Protein AF-A0A434BLG7-F1 (afdb_monomer_lite)

Foldseek 3Di:
DCVPPVDDPVVVVVVVVVVVVVVLQCCQQPDQPDPPPVPDSHGDDDDPVLAFDAPDPPPDPHGCLVVVVVVLVVVVVCCLPPNPLNVLCVQCVVPVVRSVVVVRDPVVNVVVVVVSVVVVVVSNVSNND

pLDDT: mean 80.0, std 9.89, range [55.19, 94.31]

Secondary structure (DSSP, 8-state):
-HHHH---HHHHHHHHHHHHHHHHHHHHHTTTB-TTSTT-S-BPPPPGGGSPPBS-TTT-S-BTHHHHHHHHHHHHHHHHHHSHHHHHHHHHHH-HHHHHHTT--HHHHHHHHHHHHHHHHHHHHHHT-

Structure (mmCIF, N/CA/C/O backbone):
data_AF-A0A434BLG7-F1
#
_entry.id   AF-A0A434BLG7-F1
#
loop_
_atom_site.group_PDB
_atom_site.id
_atom_site.type_symbol
_atom_site.label_atom_id
_atom_site.label_alt_id
_atom_site.label_comp_id
_atom_site.label_asym_id
_atom_site.label_entity_id
_atom_site.label_seq_id
_atom_site.pdbx_PDB_ins_code
_atom_site.Cartn_x
_atom_site.Cartn_y
_atom_site.Cartn_z
_atom_site.occupancy
_atom_site.B_iso_or_equiv
_atom_site.auth_seq_id
_atom_site.auth_comp_id
_atom_site.auth_asym_id
_atom_site.auth_atom_id
_atom_site.pdbx_PDB_model_num
ATOM 1 N N . LEU A 1 1 ? -0.021 5.384 13.743 1.00 60.94 1 LEU A N 1
ATOM 2 C CA . LEU A 1 1 ? 0.732 6.419 14.496 1.00 60.94 1 LEU A CA 1
ATOM 3 C C . LEU A 1 1 ? -0.144 7.196 15.480 1.00 60.94 1 LEU A C 1
ATOM 5 O O . LEU A 1 1 ? 0.274 7.359 16.615 1.00 60.94 1 LEU A O 1
ATOM 9 N N . LYS A 1 2 ? -1.371 7.583 15.134 1.00 56.09 2 LYS A N 1
ATOM 10 C CA . LYS A 1 2 ? -2.311 8.301 16.008 1.00 56.09 2 LYS A CA 1
ATOM 11 C C . LYS A 1 2 ? -2.743 7.469 17.216 1.00 56.09 2 LYS A C 1
ATOM 13 O O . LYS A 1 2 ? -2.896 7.985 18.314 1.00 56.09 2 LYS A O 1
ATOM 18 N N . THR A 1 3 ? -2.877 6.163 17.025 1.00 55.19 3 THR A N 1
ATOM 19 C CA . THR A 1 3 ? -3.290 5.189 18.047 1.00 55.19 3 THR A CA 1
ATOM 20 C C . THR A 1 3 ? -2.201 4.759 19.025 1.00 55.19 3 THR A C 1
ATOM 22 O O . THR A 1 3 ? -2.538 4.268 20.097 1.00 55.19 3 THR A O 1
ATOM 25 N N . ARG A 1 4 ? -0.916 4.893 18.664 1.00 60.22 4 ARG A N 1
ATOM 26 C CA . ARG A 1 4 ? 0.217 4.471 19.512 1.00 60.22 4 ARG A CA 1
ATOM 27 C C . ARG A 1 4 ? 1.138 5.623 19.938 1.00 60.22 4 ARG A C 1
ATOM 29 O O . ARG A 1 4 ? 1.737 5.536 20.996 1.00 60.22 4 ARG A O 1
ATOM 36 N N . PHE A 1 5 ? 1.230 6.683 19.135 1.00 70.06 5 PHE A N 1
ATOM 37 C CA . PHE A 1 5 ? 2.139 7.823 19.325 1.00 70.06 5 PHE A CA 1
ATOM 38 C C . PHE A 1 5 ? 1.414 9.181 19.382 1.00 70.06 5 PHE A C 1
ATOM 40 O O . PHE A 1 5 ? 2.062 10.216 19.471 1.00 70.06 5 PHE A O 1
ATOM 47 N N . GLY A 1 6 ? 0.076 9.212 19.294 1.00 68.50 6 GLY A N 1
ATOM 48 C CA . GLY A 1 6 ? -0.711 10.454 19.374 1.00 68.50 6 GLY A CA 1
ATOM 49 C C . GLY A 1 6 ? -0.512 11.433 18.208 1.00 68.50 6 GLY A C 1
ATOM 50 O O . GLY A 1 6 ? -1.062 12.529 18.223 1.00 68.50 6 GLY A O 1
ATOM 51 N N . THR A 1 7 ? 0.254 11.058 17.184 1.00 74.44 7 THR A N 1
ATOM 52 C CA . THR A 1 7 ? 0.631 11.943 16.075 1.00 74.44 7 THR A CA 1
ATOM 53 C C . THR A 1 7 ? -0.415 11.949 14.962 1.00 74.44 7 THR A C 1
ATOM 55 O O . THR A 1 7 ? -1.088 10.945 14.715 1.00 74.44 7 THR A O 1
ATOM 58 N N . ASN A 1 8 ? -0.526 13.067 14.239 1.00 78.19 8 ASN A N 1
ATOM 59 C CA . ASN A 1 8 ? -1.364 13.147 13.047 1.00 78.19 8 ASN A CA 1
ATOM 60 C C . ASN A 1 8 ? -0.813 12.234 11.936 1.00 78.19 8 ASN A C 1
ATOM 62 O O . ASN A 1 8 ? 0.182 12.554 11.289 1.00 78.19 8 ASN A O 1
ATOM 66 N N . GLU A 1 9 ? -1.488 11.103 11.718 1.00 74.50 9 GLU A N 1
ATOM 67 C CA . GLU A 1 9 ? -1.128 10.095 10.714 1.00 74.50 9 GLU A CA 1
ATOM 68 C C . GLU A 1 9 ? -1.020 10.665 9.303 1.00 74.50 9 GLU A C 1
ATOM 70 O O . GLU A 1 9 ? -0.122 10.264 8.563 1.00 74.50 9 GLU A O 1
ATOM 75 N N . ILE A 1 10 ? -1.872 11.636 8.961 1.00 79.31 10 ILE A N 1
ATOM 76 C CA . ILE A 1 10 ? -1.862 12.276 7.645 1.00 79.31 10 ILE A CA 1
ATOM 77 C C . ILE A 1 10 ? -0.527 12.991 7.444 1.00 79.31 10 ILE A C 1
ATOM 79 O O . ILE A 1 10 ? 0.182 12.703 6.481 1.00 79.31 10 ILE A O 1
ATOM 83 N N . LEU A 1 11 ? -0.134 13.837 8.402 1.00 84.19 11 LEU A N 1
ATOM 84 C CA . LEU A 1 11 ? 1.129 14.571 8.345 1.00 84.19 11 LEU A CA 1
ATOM 85 C C . LEU A 1 11 ? 2.321 13.609 8.290 1.00 84.19 11 LEU A C 1
ATOM 87 O O . LEU A 1 11 ? 3.192 13.762 7.442 1.00 84.19 11 LEU A O 1
ATOM 91 N N . THR A 1 12 ? 2.341 12.583 9.146 1.00 84.19 12 THR A N 1
ATOM 92 C CA . THR A 1 12 ? 3.450 11.618 9.161 1.00 84.19 12 THR A CA 1
ATOM 93 C C . THR A 1 12 ? 3.552 10.827 7.863 1.00 84.19 12 THR A C 1
ATOM 95 O O . THR A 1 12 ? 4.658 10.593 7.391 1.00 84.19 12 THR A O 1
ATOM 98 N N . SER A 1 13 ? 2.420 10.447 7.259 1.00 83.06 13 SER A N 1
ATOM 99 C CA . SER A 1 13 ? 2.418 9.730 5.981 1.00 83.06 13 SER A CA 1
ATOM 100 C C . SER A 1 13 ? 2.944 10.611 4.850 1.00 83.06 13 SER A C 1
ATOM 102 O O . SER A 1 13 ? 3.768 10.161 4.062 1.00 83.06 13 SER A O 1
ATOM 104 N N . LEU A 1 14 ? 2.555 11.890 4.831 1.00 87.62 14 LEU A N 1
ATOM 105 C CA . LEU A 1 14 ? 3.008 12.862 3.842 1.00 87.62 14 LEU A CA 1
ATOM 106 C C . LEU A 1 14 ? 4.511 13.130 3.991 1.00 87.62 14 LEU A C 1
ATOM 108 O O . LEU A 1 14 ? 5.239 13.125 3.003 1.00 87.62 14 LEU A O 1
ATOM 112 N N . MET A 1 15 ? 5.000 13.273 5.226 1.00 90.25 15 MET A N 1
ATOM 113 C CA . MET A 1 15 ? 6.435 13.405 5.494 1.00 90.25 15 MET A CA 1
ATOM 114 C C . MET A 1 15 ? 7.222 12.165 5.050 1.00 90.25 15 MET A C 1
ATOM 116 O O . MET A 1 15 ? 8.297 12.291 4.462 1.00 90.25 15 MET A O 1
ATOM 120 N N . LEU A 1 16 ? 6.672 10.966 5.263 1.00 88.81 16 LEU A N 1
ATOM 121 C CA . LEU A 1 16 ? 7.315 9.713 4.872 1.00 88.81 16 LEU A CA 1
ATOM 122 C C . LEU A 1 16 ? 7.449 9.568 3.349 1.00 88.81 16 LEU A C 1
ATOM 124 O O . LEU A 1 16 ? 8.411 8.961 2.887 1.00 88.81 16 LEU A O 1
ATOM 128 N N . VAL A 1 17 ? 6.551 10.172 2.561 1.00 90.06 17 VAL A N 1
ATOM 129 C CA . VAL A 1 17 ? 6.692 10.221 1.095 1.00 90.06 17 VAL A CA 1
ATOM 130 C C . VAL A 1 17 ? 7.979 10.943 0.689 1.00 90.06 17 VAL A C 1
ATOM 132 O O . VAL A 1 17 ? 8.670 10.477 -0.215 1.00 90.06 17 VAL A O 1
ATOM 135 N N . TYR A 1 18 ? 8.347 12.044 1.352 1.00 92.31 18 TYR A N 1
ATOM 136 C CA . TYR A 1 18 ? 9.606 12.738 1.052 1.00 92.31 18 TYR A CA 1
ATOM 137 C C . TYR A 1 18 ? 10.824 11.880 1.389 1.00 92.31 18 TYR A C 1
ATOM 139 O O . TYR A 1 18 ? 11.754 11.798 0.589 1.00 92.31 18 TYR A O 1
ATOM 147 N N . VAL A 1 19 ? 10.792 11.191 2.533 1.00 92.12 19 VAL A N 1
ATOM 148 C CA . VAL A 1 19 ? 11.852 10.249 2.920 1.00 92.12 19 VAL A CA 1
ATOM 149 C C . VAL A 1 19 ? 11.977 9.128 1.888 1.00 92.12 19 VAL A C 1
ATOM 151 O O . VAL A 1 19 ? 13.082 8.835 1.447 1.00 92.12 19 VAL A O 1
ATOM 154 N N . ALA A 1 20 ? 10.858 8.550 1.442 1.00 89.44 20 ALA A N 1
ATOM 155 C CA . ALA A 1 20 ? 10.849 7.508 0.418 1.00 89.44 20 ALA A CA 1
ATOM 156 C C . ALA A 1 20 ? 11.434 7.997 -0.917 1.00 89.44 20 ALA A C 1
ATOM 158 O O . ALA A 1 20 ? 12.188 7.265 -1.551 1.00 89.44 20 ALA A O 1
ATOM 159 N N . LYS A 1 21 ? 11.147 9.242 -1.325 1.00 88.50 21 LYS A N 1
ATOM 160 C CA . LYS A 1 21 ? 11.736 9.843 -2.535 1.00 88.50 21 LYS A CA 1
ATOM 161 C C . LYS A 1 21 ? 13.246 10.027 -2.419 1.00 88.50 21 LYS A C 1
ATOM 163 O O . LYS A 1 21 ? 13.963 9.663 -3.342 1.00 88.50 21 LYS A O 1
ATOM 168 N N . LEU A 1 22 ? 13.725 10.568 -1.299 1.00 90.88 22 LEU A N 1
ATOM 169 C CA . LEU A 1 22 ? 15.162 10.735 -1.053 1.00 90.8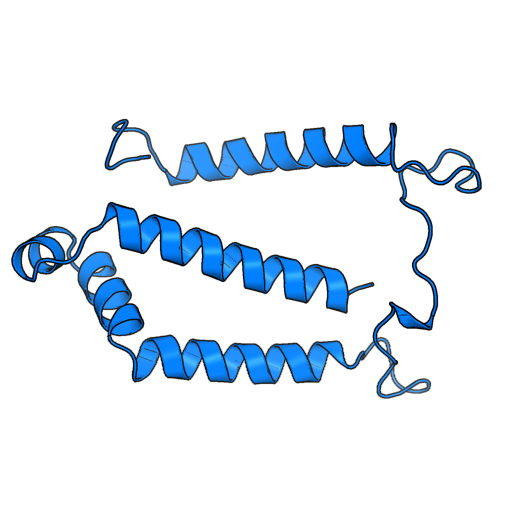8 22 LEU A CA 1
ATOM 170 C C . LEU A 1 22 ? 15.880 9.384 -0.999 1.00 90.88 22 LEU A C 1
ATOM 172 O O . LEU A 1 22 ? 16.970 9.235 -1.541 1.00 90.88 22 LEU A O 1
ATOM 176 N N . PHE A 1 23 ? 15.245 8.389 -0.382 1.00 89.75 23 PHE A N 1
ATOM 177 C CA . PHE A 1 23 ? 15.760 7.028 -0.340 1.00 89.75 23 PHE A CA 1
ATOM 178 C C . PHE A 1 23 ? 15.851 6.411 -1.740 1.00 89.75 23 PHE A C 1
ATOM 180 O O . PHE A 1 23 ? 16.882 5.838 -2.081 1.00 89.75 23 PHE A O 1
ATOM 187 N N . LEU A 1 24 ? 14.812 6.573 -2.567 1.00 87.19 24 LEU A N 1
ATOM 188 C CA . LEU A 1 24 ? 14.812 6.122 -3.959 1.00 87.19 24 LEU A CA 1
ATOM 189 C C . LEU A 1 24 ? 15.925 6.805 -4.770 1.00 87.19 24 LEU A C 1
ATOM 191 O O . LEU A 1 24 ? 16.657 6.129 -5.485 1.00 87.19 24 LEU A O 1
ATOM 195 N N . ASP A 1 25 ? 16.089 8.122 -4.626 1.00 87.06 25 ASP A N 1
ATOM 196 C CA . ASP A 1 25 ? 17.132 8.887 -5.322 1.00 87.06 25 ASP A CA 1
ATOM 197 C C . ASP A 1 25 ? 18.542 8.416 -4.926 1.00 87.06 25 ASP A C 1
ATOM 199 O O . ASP A 1 25 ? 19.394 8.203 -5.790 1.00 87.06 25 ASP A O 1
ATOM 203 N N . TRP A 1 26 ? 18.773 8.150 -3.635 1.00 88.00 26 TRP A N 1
ATOM 204 C CA . TRP A 1 26 ? 20.022 7.551 -3.161 1.00 88.00 26 TRP A CA 1
ATOM 205 C C . TRP A 1 26 ? 20.266 6.160 -3.765 1.00 88.00 26 TRP A C 1
ATOM 207 O O . TRP A 1 26 ? 21.381 5.854 -4.187 1.00 88.00 26 TRP A O 1
ATOM 217 N N . LEU A 1 27 ? 19.225 5.331 -3.854 1.00 85.88 27 LEU A N 1
ATOM 218 C CA . LEU A 1 27 ? 19.311 3.969 -4.381 1.00 85.88 27 LEU A CA 1
ATOM 219 C C . LEU A 1 27 ? 19.703 3.953 -5.865 1.00 85.88 27 LEU A C 1
ATOM 221 O O . LEU A 1 27 ? 20.599 3.216 -6.277 1.00 85.88 27 LEU A O 1
ATOM 225 N N . VAL A 1 28 ? 19.048 4.810 -6.648 1.00 83.88 28 VAL A N 1
ATOM 226 C CA . VAL A 1 28 ? 19.212 4.911 -8.101 1.00 83.88 28 VAL A CA 1
ATOM 227 C C . VAL A 1 28 ? 20.533 5.587 -8.484 1.00 83.88 28 VAL A C 1
ATOM 229 O O . VAL A 1 28 ? 21.112 5.276 -9.520 1.00 83.88 28 VAL A O 1
ATOM 232 N N . ARG A 1 29 ? 21.057 6.492 -7.649 1.00 80.88 29 ARG A N 1
ATOM 233 C CA . ARG A 1 29 ? 22.378 7.112 -7.861 1.00 80.88 29 ARG A CA 1
ATOM 234 C C . ARG A 1 29 ? 23.536 6.295 -7.291 1.00 80.88 29 ARG A C 1
ATOM 236 O O . ARG A 1 29 ? 24.676 6.514 -7.699 1.00 80.88 29 ARG A O 1
ATOM 243 N N . GLY A 1 30 ? 23.257 5.407 -6.342 1.00 81.69 30 GLY A N 1
ATOM 244 C CA . GLY A 1 30 ? 24.235 4.558 -5.675 1.00 81.69 30 GLY A CA 1
ATOM 245 C C . GLY A 1 30 ? 24.234 3.129 -6.230 1.00 81.69 30 GLY A C 1
ATOM 246 O O . GLY A 1 30 ? 24.673 2.921 -7.361 1.00 81.69 30 GLY A O 1
ATOM 247 N N . PRO A 1 31 ? 23.787 2.130 -5.446 1.00 80.69 31 PRO A N 1
ATOM 248 C CA . PRO A 1 31 ? 23.983 0.711 -5.749 1.00 80.69 31 PRO A CA 1
ATOM 249 C C . PRO A 1 31 ? 23.233 0.210 -6.987 1.00 80.69 31 PRO A C 1
ATOM 251 O O . PRO A 1 31 ? 23.671 -0.764 -7.590 1.00 80.69 31 PRO A O 1
ATOM 254 N N . TRP A 1 32 ? 22.105 0.824 -7.358 1.00 80.00 32 TRP A N 1
ATOM 255 C CA . TRP A 1 32 ? 21.279 0.376 -8.490 1.00 80.00 32 TRP A CA 1
ATOM 256 C C . TRP A 1 32 ? 21.486 1.207 -9.755 1.00 80.00 32 TRP A C 1
ATOM 258 O O . TRP A 1 32 ? 20.734 1.055 -10.716 1.00 80.00 32 TRP A O 1
ATOM 268 N N . ARG A 1 33 ? 22.492 2.084 -9.758 1.00 77.00 33 ARG A N 1
ATOM 269 C CA . ARG A 1 33 ? 22.796 2.942 -10.898 1.00 77.00 33 ARG A CA 1
ATOM 270 C C . ARG A 1 33 ? 23.170 2.105 -12.116 1.00 77.00 33 ARG A C 1
ATOM 272 O O . ARG A 1 33 ? 24.092 1.296 -12.037 1.00 77.00 33 ARG A O 1
ATOM 279 N N . ASP A 1 34 ? 22.517 2.364 -13.246 1.00 76.81 34 ASP A N 1
ATOM 280 C CA . ASP A 1 34 ? 22.897 1.762 -14.522 1.00 76.81 34 ASP A CA 1
ATOM 281 C C . ASP A 1 34 ? 24.322 2.206 -14.931 1.00 76.81 34 ASP A C 1
ATOM 283 O O . ASP A 1 34 ? 24.556 3.409 -15.120 1.00 76.81 34 ASP A O 1
ATOM 287 N N . PRO A 1 35 ? 25.287 1.276 -15.093 1.00 69.25 35 PRO A N 1
ATOM 288 C CA . PRO A 1 35 ? 26.627 1.590 -15.590 1.00 69.25 35 PRO A CA 1
ATOM 289 C C . PRO A 1 35 ? 26.627 2.236 -16.984 1.00 69.25 35 PRO A C 1
ATOM 291 O O . PRO A 1 35 ? 27.560 2.966 -17.312 1.00 69.25 35 PRO A O 1
ATOM 294 N N . GLN A 1 36 ? 25.587 1.990 -17.785 1.00 73.25 36 GLN A N 1
ATOM 295 C CA . GLN A 1 36 ? 25.418 2.498 -19.148 1.00 73.25 36 GLN A CA 1
ATOM 296 C C . GLN A 1 36 ? 24.453 3.695 -19.227 1.00 73.25 36 GLN A C 1
ATOM 298 O O . GLN A 1 36 ? 24.222 4.238 -20.301 1.00 73.25 36 GLN A O 1
ATOM 303 N N . GLY A 1 37 ? 23.930 4.176 -18.094 1.00 65.44 37 GLY A N 1
ATOM 304 C CA . GLY A 1 37 ? 22.907 5.227 -18.042 1.00 65.44 37 GLY A CA 1
ATOM 305 C C . GLY A 1 37 ? 23.386 6.655 -18.349 1.00 65.44 37 GLY A C 1
ATOM 306 O O . GLY A 1 37 ? 22.620 7.590 -18.133 1.00 65.44 37 GLY A O 1
ATOM 307 N N . HIS A 1 38 ? 24.635 6.858 -18.793 1.00 68.69 38 HIS A N 1
ATOM 308 C CA . HIS A 1 38 ? 25.224 8.159 -19.173 1.00 68.69 38 HIS A CA 1
ATOM 309 C C . HIS A 1 38 ? 24.953 9.328 -18.192 1.00 68.69 38 HIS A C 1
ATOM 311 O O . HIS A 1 38 ? 24.789 10.474 -18.601 1.00 68.69 38 HIS A O 1
ATOM 317 N N . GLY A 1 39 ? 24.916 9.058 -16.882 1.00 67.62 39 GLY A N 1
ATOM 318 C CA . GLY A 1 39 ? 24.706 10.078 -15.844 1.00 67.62 39 GLY A CA 1
ATOM 319 C C . GLY A 1 39 ? 23.244 10.353 -15.474 1.00 67.62 39 GLY A C 1
ATOM 320 O O . GLY A 1 39 ? 22.996 11.150 -14.568 1.00 67.62 39 GLY A O 1
ATOM 321 N N . PHE A 1 40 ? 22.280 9.673 -16.101 1.00 71.62 40 PHE A N 1
ATOM 322 C CA . PHE A 1 40 ? 20.882 9.722 -15.681 1.00 71.62 40 PHE A CA 1
ATOM 323 C C . PHE A 1 40 ? 20.642 8.852 -14.436 1.00 71.62 40 PHE A C 1
ATOM 325 O O . PHE A 1 40 ? 21.150 7.730 -14.364 1.00 71.62 40 PHE A O 1
ATOM 332 N N . PRO A 1 41 ? 19.859 9.336 -13.453 1.00 70.50 41 PRO A N 1
ATOM 333 C CA . PRO A 1 41 ? 19.453 8.538 -12.307 1.00 70.50 41 PRO A CA 1
ATOM 334 C C . PRO A 1 41 ? 18.360 7.554 -12.745 1.00 70.50 41 PRO A C 1
ATOM 336 O O . PRO A 1 41 ? 17.170 7.824 -12.602 1.00 70.50 41 PRO A O 1
ATOM 339 N N . GLN A 1 42 ? 18.782 6.406 -13.272 1.00 73.75 42 GLN A N 1
ATOM 340 C CA . GLN A 1 42 ? 17.915 5.280 -13.617 1.00 73.75 42 GLN A CA 1
ATOM 341 C C . GLN A 1 42 ? 18.571 3.942 -13.264 1.00 73.75 42 GLN A C 1
ATOM 343 O O . GLN A 1 42 ? 19.799 3.832 -13.185 1.00 73.75 42 GLN A O 1
ATOM 348 N N . THR A 1 43 ? 17.730 2.937 -13.023 1.00 71.69 43 THR A N 1
ATOM 349 C CA . THR A 1 43 ? 18.169 1.550 -12.866 1.00 71.69 43 THR A CA 1
ATOM 350 C C . THR A 1 43 ? 18.370 0.896 -14.224 1.00 71.69 43 THR A C 1
ATOM 352 O O . THR A 1 43 ? 17.848 1.378 -15.228 1.00 71.69 43 THR A O 1
ATOM 355 N N . ILE A 1 44 ? 19.101 -0.220 -14.240 1.00 76.44 44 ILE A N 1
ATOM 356 C CA . ILE A 1 44 ? 19.272 -1.054 -15.436 1.00 76.44 44 ILE A CA 1
ATOM 357 C C . ILE A 1 44 ? 17.886 -1.392 -16.000 1.00 76.44 44 ILE A C 1
ATOM 359 O O . ILE A 1 44 ? 16.975 -1.722 -15.232 1.00 76.44 44 ILE A O 1
ATOM 363 N N . GLN A 1 45 ? 17.722 -1.298 -17.321 1.00 72.38 45 GLN A N 1
ATOM 364 C CA . GLN A 1 45 ? 16.474 -1.705 -17.958 1.00 72.38 45 GLN A CA 1
ATOM 365 C C . GLN A 1 45 ? 16.209 -3.191 -17.716 1.00 72.38 45 GLN A C 1
ATOM 367 O O . GLN A 1 45 ? 17.116 -4.028 -17.757 1.00 72.38 45 GLN A O 1
ATOM 372 N N . PHE A 1 46 ? 14.950 -3.508 -17.429 1.00 71.19 46 PHE A N 1
ATOM 373 C CA . PHE A 1 46 ? 14.518 -4.883 -17.252 1.00 71.19 46 PHE A CA 1
ATOM 374 C C . PHE A 1 46 ? 14.593 -5.623 -18.591 1.00 71.19 46 PHE A C 1
ATOM 376 O O . PHE A 1 46 ? 14.324 -5.054 -19.643 1.00 71.19 46 PHE A O 1
ATOM 383 N N . ASN A 1 47 ? 14.988 -6.896 -18.545 1.00 73.62 47 ASN A N 1
ATOM 384 C CA . ASN A 1 47 ? 14.963 -7.777 -19.713 1.00 73.62 47 ASN A CA 1
ATOM 385 C C . ASN A 1 47 ? 13.515 -7.907 -20.228 1.00 73.62 47 ASN A C 1
ATOM 387 O O . ASN A 1 47 ? 12.599 -7.923 -19.410 1.00 73.62 47 ASN A O 1
ATOM 391 N N . ASP A 1 48 ? 13.310 -8.074 -21.536 1.00 68.06 48 ASP A N 1
ATOM 392 C CA . ASP A 1 48 ? 11.983 -8.212 -22.167 1.00 68.06 48 ASP A CA 1
ATOM 393 C C . ASP A 1 48 ? 11.095 -9.294 -21.520 1.00 68.06 48 ASP A C 1
ATOM 395 O O . ASP A 1 48 ? 9.875 -9.185 -21.507 1.00 68.06 48 ASP A O 1
ATOM 399 N N . SER A 1 49 ? 11.697 -10.326 -20.919 1.00 70.06 49 SER A N 1
ATOM 400 C CA . SER A 1 49 ? 10.987 -11.363 -20.146 1.00 70.06 49 SER A CA 1
ATOM 401 C C . SER A 1 49 ? 10.392 -10.887 -18.810 1.00 70.06 49 SER A C 1
ATOM 403 O O . SER A 1 49 ? 9.510 -11.546 -18.258 1.00 70.06 49 SER A O 1
ATOM 405 N N . ALA A 1 50 ? 10.880 -9.770 -18.275 1.00 64.88 50 ALA A N 1
ATOM 406 C CA . ALA A 1 50 ? 10.431 -9.140 -17.035 1.00 64.88 50 ALA A CA 1
ATOM 407 C C . ALA A 1 50 ? 9.532 -7.913 -17.279 1.00 64.88 50 ALA A C 1
ATOM 409 O O . ALA A 1 50 ? 9.028 -7.334 -16.315 1.00 64.88 50 ALA A O 1
ATOM 410 N N . VAL A 1 51 ? 9.313 -7.538 -18.543 1.00 71.31 51 VAL A N 1
ATOM 411 C CA . VAL A 1 51 ? 8.400 -6.467 -18.957 1.00 71.31 51 VAL A CA 1
ATOM 412 C C . VAL A 1 51 ? 7.061 -7.082 -19.362 1.00 71.31 51 VAL A C 1
ATOM 414 O O . VAL A 1 51 ? 6.998 -8.154 -19.965 1.00 71.31 51 VAL A O 1
ATOM 417 N N . LEU A 1 52 ? 5.958 -6.432 -18.987 1.00 67.44 52 LEU A N 1
ATOM 418 C CA . LEU A 1 52 ? 4.627 -6.906 -19.356 1.00 67.44 52 LEU A CA 1
ATOM 419 C C . LEU A 1 52 ? 4.411 -6.700 -20.860 1.00 67.44 52 LEU A C 1
ATOM 421 O O . LEU A 1 52 ? 4.553 -5.570 -21.323 1.00 67.44 52 LEU A O 1
ATOM 425 N N . PRO A 1 53 ? 4.019 -7.744 -21.615 1.00 68.94 53 PRO A N 1
ATOM 426 C CA . PRO A 1 53 ? 3.817 -7.604 -23.047 1.00 68.94 53 PRO A CA 1
ATOM 427 C C . PRO A 1 53 ? 2.749 -6.546 -23.351 1.00 68.94 53 PRO A C 1
ATOM 429 O O . PRO A 1 53 ? 1.795 -6.340 -22.588 1.00 68.94 53 PRO A O 1
ATOM 432 N N . GLU A 1 54 ? 2.913 -5.863 -24.475 1.00 70.38 54 GLU A N 1
ATOM 433 C CA . GLU A 1 54 ? 1.934 -4.899 -24.966 1.00 70.38 54 GLU A CA 1
ATOM 434 C C . GLU A 1 54 ? 0.709 -5.639 -25.524 1.00 70.38 54 GLU A C 1
ATOM 436 O O . GLU A 1 54 ? 0.828 -6.676 -26.179 1.00 70.38 54 GLU A O 1
ATOM 441 N N . LEU A 1 55 ? -0.494 -5.137 -25.233 1.00 64.31 55 LEU A N 1
ATOM 442 C CA . LEU A 1 55 ? -1.750 -5.718 -25.722 1.00 64.31 55 LEU A CA 1
ATOM 443 C C . LEU A 1 55 ? -2.041 -5.308 -27.172 1.00 64.31 55 LEU A C 1
ATOM 445 O O . LEU A 1 55 ? -2.676 -6.070 -27.898 1.00 64.31 55 LEU A O 1
ATOM 449 N N . MET A 1 56 ? -1.606 -4.114 -27.591 1.00 62.16 56 MET A N 1
ATOM 450 C CA . MET A 1 56 ? -1.779 -3.600 -28.956 1.00 62.16 56 MET A CA 1
ATOM 451 C C . MET A 1 56 ? -0.559 -2.767 -29.386 1.00 62.16 56 MET A C 1
ATOM 453 O O . MET A 1 56 ? -0.529 -1.571 -29.096 1.00 62.16 56 MET A O 1
ATOM 457 N N . PRO A 1 57 ? 0.392 -3.357 -30.134 1.00 60.88 57 PRO A N 1
ATOM 458 C CA . PRO A 1 57 ? 1.585 -2.658 -30.628 1.00 60.88 57 PRO A CA 1
ATOM 459 C C . PRO A 1 57 ? 1.270 -1.426 -31.499 1.00 60.88 57 PRO A C 1
ATOM 461 O O . PRO A 1 57 ? 2.019 -0.455 -31.500 1.00 60.88 57 PRO A O 1
ATOM 464 N N . ASP A 1 58 ? 0.131 -1.435 -32.204 1.00 59.25 58 ASP A N 1
ATOM 465 C CA . ASP A 1 58 ? -0.237 -0.392 -33.177 1.00 59.25 58 ASP A CA 1
ATOM 466 C C . ASP A 1 58 ? -1.183 0.698 -32.630 1.00 59.25 58 ASP A C 1
ATOM 468 O O . ASP A 1 58 ? -1.418 1.699 -33.305 1.00 59.25 58 ASP A O 1
ATOM 472 N N . ALA A 1 59 ? -1.757 0.530 -31.428 1.00 57.53 59 ALA A N 1
ATOM 473 C CA . ALA A 1 59 ? -2.833 1.405 -30.927 1.00 57.53 59 ALA A CA 1
ATOM 474 C C . ALA A 1 59 ? -2.534 2.125 -29.597 1.00 57.53 59 ALA A C 1
ATOM 476 O O . ALA A 1 59 ? -3.321 2.982 -29.188 1.00 57.53 59 ALA A O 1
ATOM 477 N N . GLY A 1 60 ? -1.408 1.840 -28.930 1.00 58.53 60 GLY A N 1
ATOM 478 C CA . GLY A 1 60 ? -0.930 2.643 -27.798 1.00 58.53 60 GLY A CA 1
ATOM 479 C C . GLY A 1 60 ? -0.178 1.863 -26.718 1.00 58.53 60 GLY A C 1
ATOM 480 O O . GLY A 1 60 ? 0.027 0.664 -26.816 1.00 58.53 60 GLY A O 1
ATOM 481 N N . ARG A 1 61 ? 0.182 2.563 -25.632 1.00 63.25 61 ARG A N 1
ATOM 482 C CA . ARG A 1 61 ? 0.946 2.055 -24.468 1.00 63.25 61 ARG A CA 1
ATOM 483 C C . ARG A 1 61 ? 0.125 1.144 -23.533 1.00 63.25 61 ARG A C 1
ATOM 485 O O . ARG A 1 61 ? 0.240 1.233 -22.312 1.00 63.25 61 ARG A O 1
ATOM 492 N N . ALA A 1 62 ? -0.828 0.393 -24.080 1.00 62.53 62 ALA A N 1
ATOM 493 C CA . ALA A 1 62 ? -1.714 -0.457 -23.297 1.00 62.53 62 ALA A CA 1
ATOM 494 C C . ALA A 1 62 ? -1.045 -1.818 -23.081 1.00 62.53 62 ALA A C 1
ATOM 496 O O . ALA A 1 62 ? -0.993 -2.649 -23.983 1.00 62.53 62 ALA A O 1
ATOM 497 N N . ASN A 1 63 ? -0.556 -2.043 -21.866 1.00 73.19 63 ASN A N 1
ATOM 498 C CA . ASN A 1 63 ? 0.160 -3.260 -21.489 1.00 73.19 63 ASN A CA 1
ATOM 499 C C . ASN A 1 63 ? -0.815 -4.242 -20.822 1.00 73.19 63 ASN A C 1
ATOM 501 O O . ASN A 1 63 ? -1.874 -3.837 -20.325 1.00 73.19 63 ASN A O 1
ATOM 505 N N . TRP A 1 64 ? -0.432 -5.516 -20.680 1.00 76.44 64 TRP A N 1
ATOM 506 C CA . TRP A 1 64 ? -1.182 -6.501 -19.871 1.00 76.44 64 TRP A CA 1
ATOM 507 C C . TRP A 1 64 ? -1.473 -6.033 -18.428 1.00 76.44 64 TRP A C 1
ATOM 509 O O . TRP A 1 64 ? -2.387 -6.539 -17.772 1.00 76.44 64 TRP A O 1
ATOM 519 N N . GLY A 1 65 ? -0.773 -4.993 -17.964 1.00 79.88 65 GLY A N 1
ATOM 520 C CA . GLY A 1 65 ? -1.104 -4.201 -16.783 1.00 79.88 65 GLY A CA 1
ATOM 521 C C . GLY A 1 65 ? -2.572 -3.783 -16.649 1.00 79.88 65 GLY A C 1
ATOM 522 O O . GLY A 1 65 ? -3.092 -3.761 -15.534 1.00 79.88 65 GLY A O 1
ATOM 523 N N . PHE A 1 66 ? -3.271 -3.506 -17.754 1.00 81.75 66 PHE A N 1
ATOM 524 C CA . PHE A 1 66 ? -4.694 -3.150 -17.718 1.00 81.75 66 PHE A CA 1
ATOM 525 C C . PHE A 1 66 ? -5.569 -4.304 -17.207 1.00 81.75 66 PHE A C 1
ATOM 527 O O . PHE A 1 66 ? -6.463 -4.101 -16.384 1.00 81.75 66 PHE A O 1
ATOM 534 N N . VAL A 1 67 ? -5.271 -5.533 -17.637 1.00 83.50 67 VAL A N 1
ATOM 535 C CA . VAL A 1 67 ? -5.976 -6.737 -17.177 1.00 83.50 67 VAL A CA 1
ATOM 536 C C . VAL A 1 67 ? -5.726 -6.949 -15.685 1.00 83.50 67 VAL A C 1
ATOM 538 O O . VAL A 1 67 ? -6.669 -7.186 -14.929 1.00 83.50 67 VAL A O 1
ATOM 541 N N . PHE A 1 68 ? -4.478 -6.780 -15.236 1.00 84.75 68 PHE A N 1
ATOM 542 C CA . PHE A 1 68 ? -4.138 -6.839 -13.812 1.00 84.75 68 PHE A CA 1
ATOM 543 C C . PHE A 1 68 ? -4.875 -5.781 -12.990 1.00 84.75 68 PHE A C 1
ATOM 545 O O . PHE A 1 68 ? -5.373 -6.098 -11.910 1.00 84.75 68 PHE A O 1
ATOM 552 N N . ALA A 1 69 ? -5.002 -4.553 -13.497 1.00 86.12 69 ALA A N 1
ATOM 553 C CA . ALA A 1 69 ? -5.753 -3.496 -12.826 1.00 86.12 69 ALA A CA 1
ATOM 554 C C . ALA A 1 69 ? -7.237 -3.865 -12.668 1.00 86.12 69 ALA A C 1
ATOM 556 O O . ALA A 1 69 ? -7.817 -3.664 -11.600 1.00 86.12 69 ALA A O 1
ATOM 557 N N . LEU A 1 70 ? -7.839 -4.461 -13.700 1.00 89.19 70 LEU A N 1
ATOM 558 C CA . LEU A 1 70 ? -9.241 -4.877 -13.685 1.00 89.19 70 LEU A CA 1
ATOM 559 C C . LEU A 1 70 ? -9.477 -6.031 -12.700 1.00 89.19 70 LEU A C 1
ATOM 561 O O . LEU A 1 70 ? -10.403 -5.979 -11.889 1.00 89.19 70 LEU A O 1
ATOM 565 N N . VAL A 1 71 ? -8.589 -7.028 -12.692 1.00 91.50 71 VAL A N 1
ATOM 566 C CA . VAL A 1 71 ? -8.610 -8.123 -11.710 1.00 91.50 71 VAL A CA 1
ATOM 567 C C . VAL A 1 71 ? -8.433 -7.582 -10.290 1.00 91.50 71 VAL A C 1
ATOM 569 O O . VAL A 1 71 ? -9.206 -7.932 -9.398 1.00 91.50 71 VAL A O 1
ATOM 572 N N . ALA A 1 72 ? -7.471 -6.683 -10.069 1.00 91.56 72 ALA A N 1
ATOM 573 C CA . ALA A 1 72 ? -7.240 -6.067 -8.766 1.00 91.56 72 ALA A CA 1
ATOM 574 C C . ALA A 1 72 ? -8.461 -5.266 -8.286 1.00 91.56 72 ALA A C 1
ATOM 576 O O . ALA A 1 72 ? -8.840 -5.375 -7.120 1.00 91.56 72 ALA A O 1
ATOM 577 N N . ALA A 1 73 ? -9.127 -4.525 -9.175 1.00 92.12 73 ALA A N 1
ATOM 578 C CA . ALA A 1 73 ? -10.352 -3.798 -8.855 1.00 92.12 73 ALA A CA 1
ATOM 579 C C . ALA A 1 73 ? -11.480 -4.741 -8.403 1.00 92.12 73 ALA A C 1
ATOM 581 O O . ALA A 1 73 ? -12.119 -4.488 -7.379 1.00 92.12 73 ALA A O 1
ATOM 582 N N . VAL A 1 74 ? -11.684 -5.861 -9.107 1.00 94.31 74 VAL A N 1
ATOM 583 C CA . VAL A 1 74 ? -12.673 -6.884 -8.724 1.00 94.31 74 VAL A CA 1
ATOM 584 C C . VAL A 1 74 ? -12.317 -7.517 -7.377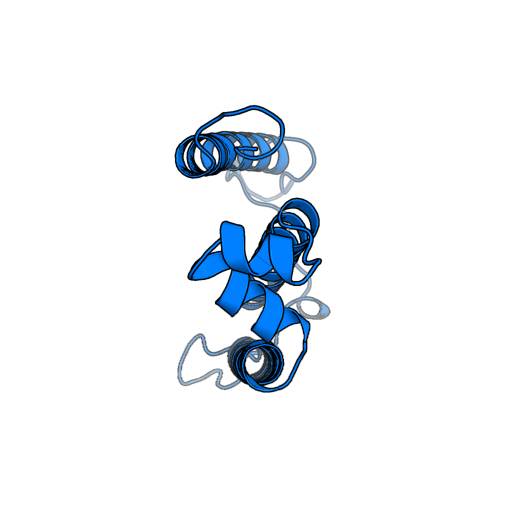 1.00 94.31 74 VAL A C 1
ATOM 586 O O . VAL A 1 74 ? -13.188 -7.652 -6.516 1.00 94.31 74 VAL A O 1
ATOM 589 N N . LEU A 1 75 ? -11.045 -7.854 -7.147 1.00 93.00 75 LEU A N 1
ATOM 590 C CA . LEU A 1 75 ? -10.584 -8.421 -5.876 1.00 93.00 75 LEU A CA 1
ATOM 591 C C . LEU A 1 75 ? -10.808 -7.458 -4.705 1.00 93.00 75 LEU A C 1
ATOM 593 O O . LEU A 1 75 ? -11.332 -7.864 -3.667 1.00 93.00 75 LEU A O 1
ATOM 597 N N . VAL A 1 76 ? -10.470 -6.177 -4.872 1.00 92.38 76 VAL A N 1
ATOM 598 C CA . VAL A 1 76 ? -10.705 -5.141 -3.855 1.00 92.38 76 VAL A CA 1
ATOM 599 C C . VAL A 1 76 ? -12.200 -4.952 -3.613 1.00 92.38 76 VAL A C 1
ATOM 601 O O . VAL A 1 76 ? -12.624 -4.836 -2.462 1.00 92.38 76 VAL A O 1
ATOM 604 N N . TRP A 1 77 ? -13.019 -4.974 -4.665 1.00 92.81 77 TRP A N 1
ATOM 605 C CA . TRP A 1 77 ? -14.470 -4.883 -4.534 1.00 92.81 77 TRP A CA 1
ATOM 606 C C . TRP A 1 77 ? -15.052 -6.059 -3.744 1.00 92.81 77 TRP A C 1
ATOM 608 O O . TRP A 1 77 ? -15.836 -5.840 -2.817 1.00 92.81 77 TRP A O 1
ATOM 618 N N . ILE A 1 78 ? -14.644 -7.297 -4.037 1.00 93.62 78 ILE A N 1
ATOM 619 C CA . ILE A 1 78 ? -15.059 -8.489 -3.279 1.00 93.62 78 ILE A CA 1
ATOM 620 C C . ILE A 1 78 ? -14.593 -8.377 -1.826 1.00 93.62 78 ILE A C 1
ATOM 622 O O . ILE A 1 78 ? -15.370 -8.615 -0.899 1.00 93.62 78 ILE A O 1
ATOM 626 N N . LEU A 1 79 ? -13.349 -7.952 -1.609 1.00 92.94 79 LEU A N 1
ATOM 627 C CA . LEU A 1 79 ? -12.781 -7.787 -0.278 1.00 92.94 79 LEU A CA 1
ATOM 628 C C . LEU A 1 79 ? -13.536 -6.738 0.551 1.00 92.94 79 LEU A C 1
ATOM 630 O O . LEU A 1 79 ? -13.792 -6.952 1.736 1.00 92.94 79 LEU A O 1
ATOM 634 N N . MET A 1 80 ? -13.954 -5.635 -0.066 1.00 90.62 80 MET A N 1
ATOM 635 C CA . MET A 1 80 ? -14.737 -4.591 0.595 1.00 90.62 80 MET A CA 1
ATOM 636 C C . MET A 1 80 ? -16.196 -4.996 0.827 1.00 90.62 80 MET A C 1
ATOM 638 O O . MET A 1 80 ? -16.749 -4.709 1.893 1.00 90.62 80 MET A O 1
ATOM 642 N N . SER A 1 81 ? -16.826 -5.662 -0.144 1.00 90.38 81 SER A N 1
ATOM 643 C CA . SER A 1 81 ? -18.264 -5.958 -0.129 1.00 90.38 81 SER A CA 1
ATOM 644 C C . SER A 1 81 ? -18.624 -7.247 0.611 1.00 90.38 81 SER A C 1
ATOM 646 O O . SER A 1 81 ? -19.618 -7.255 1.337 1.00 90.38 81 SER A O 1
ATOM 648 N N . ARG A 1 82 ? -17.828 -8.314 0.458 1.00 89.94 82 ARG A N 1
ATOM 649 C CA . ARG A 1 82 ? -18.152 -9.674 0.921 1.00 89.94 82 ARG A CA 1
ATOM 650 C C . ARG A 1 82 ? -17.288 -10.179 2.078 1.00 89.94 82 ARG A C 1
ATOM 652 O O . ARG A 1 82 ? -17.711 -11.111 2.753 1.00 89.94 82 ARG A O 1
ATOM 659 N N . MET A 1 83 ? 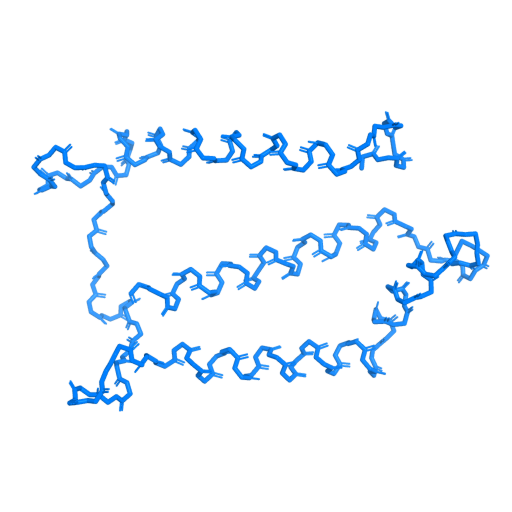-16.103 -9.612 2.329 1.00 90.94 83 MET A N 1
ATOM 660 C CA . MET A 1 83 ? -15.201 -10.123 3.375 1.00 90.94 83 MET A CA 1
ATOM 661 C C . MET A 1 83 ? -15.329 -9.371 4.707 1.00 90.94 83 MET A C 1
ATOM 663 O O . MET A 1 83 ? -15.551 -8.159 4.751 1.00 90.94 83 MET A O 1
ATOM 667 N N . LEU A 1 84 ? -15.073 -10.086 5.812 1.00 86.69 84 LEU A N 1
ATOM 668 C CA . LEU A 1 84 ? -15.062 -9.534 7.176 1.00 86.69 84 LEU A CA 1
ATOM 669 C C . LEU A 1 84 ? -14.074 -8.366 7.323 1.00 86.69 84 LEU A C 1
ATOM 671 O O . LEU A 1 84 ? -14.351 -7.400 8.026 1.00 86.69 84 LEU A O 1
ATOM 675 N N . LYS A 1 85 ? -12.940 -8.418 6.611 1.00 85.94 85 LYS A N 1
ATOM 676 C CA . LYS A 1 85 ? -11.948 -7.334 6.597 1.00 85.94 85 LYS A CA 1
ATOM 677 C C . LYS A 1 85 ? -12.495 -6.043 5.988 1.00 85.94 85 LYS A C 1
ATOM 679 O O . LYS A 1 85 ? -12.224 -4.969 6.513 1.00 85.94 85 LYS A O 1
ATOM 684 N N . GLY A 1 86 ? -13.308 -6.132 4.937 1.00 85.44 86 GLY A N 1
ATOM 685 C CA . GLY A 1 86 ? -13.993 -4.972 4.370 1.00 85.44 86 GLY A CA 1
ATOM 686 C C . GLY A 1 86 ? -15.067 -4.394 5.284 1.00 85.44 86 GLY A C 1
ATOM 687 O O . GLY A 1 86 ? -15.255 -3.178 5.335 1.00 85.44 86 GLY A O 1
ATOM 688 N N . PHE A 1 87 ? -15.743 -5.249 6.051 1.00 87.31 87 PHE A N 1
ATOM 689 C CA . PHE A 1 87 ? -16.662 -4.802 7.095 1.00 87.31 87 PHE A CA 1
ATOM 690 C C . PHE A 1 87 ? -15.924 -4.081 8.232 1.00 87.31 87 PHE A C 1
ATOM 692 O O . PHE A 1 87 ? -16.310 -2.974 8.601 1.00 87.31 87 PHE A O 1
ATOM 699 N N . GLU A 1 88 ? -14.818 -4.652 8.718 1.00 88.44 88 GLU A N 1
ATOM 700 C CA . GLU A 1 88 ? -13.950 -4.055 9.742 1.00 88.44 88 GLU A CA 1
ATOM 701 C C . GLU A 1 88 ? -13.489 -2.642 9.337 1.00 88.44 88 GLU A C 1
ATOM 703 O O . GLU A 1 88 ? -13.621 -1.703 10.123 1.00 88.44 88 GLU A O 1
ATOM 708 N N . VAL A 1 89 ? -13.035 -2.464 8.088 1.00 87.50 89 VAL A N 1
ATOM 709 C CA . VAL A 1 89 ? -12.630 -1.154 7.545 1.00 87.50 89 VAL A CA 1
ATOM 710 C C . VAL A 1 89 ? -13.798 -0.161 7.517 1.00 87.50 89 VAL A C 1
ATOM 712 O O . VAL A 1 89 ? -13.636 0.978 7.955 1.00 87.50 89 VAL A O 1
ATOM 715 N N . ARG A 1 90 ? -14.988 -0.573 7.056 1.00 86.56 90 ARG A N 1
ATOM 716 C CA . ARG A 1 90 ? -16.174 0.305 6.997 1.00 86.56 90 ARG A CA 1
ATOM 717 C C . ARG A 1 90 ? -16.653 0.745 8.382 1.00 86.56 90 ARG A C 1
ATOM 719 O O . ARG A 1 90 ? -16.979 1.915 8.568 1.00 86.56 90 ARG A O 1
ATOM 726 N N . VAL A 1 91 ? -16.681 -0.169 9.351 1.00 87.44 91 VAL A N 1
ATOM 727 C CA . VAL A 1 91 ? -17.132 0.120 10.722 1.00 87.44 91 VAL A CA 1
ATOM 728 C C . VAL A 1 91 ? -16.132 1.006 11.463 1.00 87.44 91 VAL A C 1
ATOM 730 O O . VAL A 1 91 ? -16.530 1.975 12.108 1.00 87.44 91 VAL A O 1
ATOM 733 N N . LEU A 1 92 ? -14.832 0.717 11.363 1.00 85.19 92 LEU A N 1
ATOM 734 C CA . LEU A 1 92 ? -13.802 1.545 11.998 1.00 85.19 92 LEU A CA 1
ATOM 735 C C . LEU A 1 92 ? -13.683 2.927 11.342 1.00 85.19 92 LEU A C 1
ATOM 737 O O . LEU A 1 92 ? -13.386 3.894 12.044 1.00 85.19 92 LEU A O 1
ATOM 741 N N . GLY A 1 93 ? -13.936 3.020 10.033 1.00 81.62 93 GLY A N 1
ATOM 742 C CA . GLY A 1 93 ? -13.961 4.280 9.291 1.00 81.62 93 GLY A CA 1
ATOM 743 C C . GLY A 1 93 ? -15.143 5.182 9.655 1.00 81.62 93 GLY A C 1
ATOM 744 O O . GLY A 1 93 ? -14.965 6.393 9.749 1.00 81.62 93 GLY A O 1
ATOM 745 N N . SER A 1 94 ? -16.329 4.614 9.908 1.00 84.12 94 SER A N 1
ATOM 746 C CA . SER A 1 94 ? -17.517 5.386 10.303 1.00 84.12 94 SER A CA 1
ATOM 747 C C . SER A 1 94 ? -17.522 5.754 11.788 1.00 84.12 94 SER A C 1
ATOM 749 O O . SER A 1 94 ? -17.840 6.885 12.148 1.00 84.12 94 SER A O 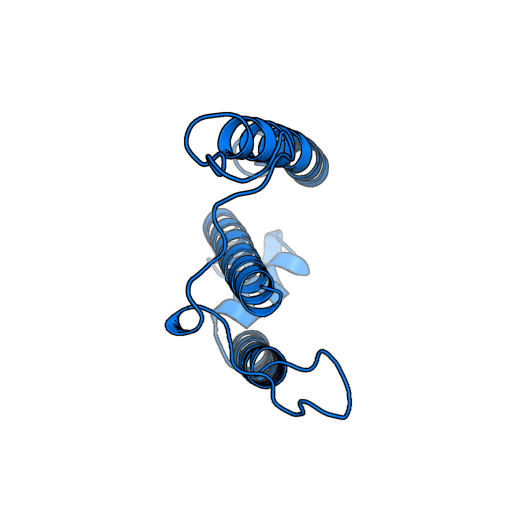1
ATOM 751 N N . SER A 1 95 ? -17.149 4.820 12.669 1.00 84.25 95 SER A N 1
ATOM 752 C CA . SER A 1 95 ? -17.041 5.073 14.104 1.00 84.25 95 SER A CA 1
ATOM 753 C C . SER A 1 95 ? -15.962 4.202 14.757 1.00 84.25 95 SER A C 1
ATOM 755 O O . SER A 1 95 ? -16.189 3.030 15.080 1.00 84.25 95 SER A O 1
ATOM 757 N N . PRO A 1 96 ? -14.799 4.789 15.094 1.00 79.69 96 PRO A N 1
ATOM 758 C CA . PRO A 1 96 ? -13.727 4.089 15.803 1.00 79.69 96 PRO A CA 1
ATOM 759 C C . PRO A 1 96 ? -14.121 3.589 17.200 1.00 79.69 96 PRO A C 1
ATOM 761 O O . PRO A 1 96 ? -13.424 2.748 17.773 1.00 79.69 96 PRO A O 1
ATOM 764 N N . ARG A 1 97 ? -15.188 4.147 17.792 1.00 79.19 97 ARG A N 1
ATOM 765 C CA . ARG A 1 97 ? -15.747 3.678 19.068 1.00 79.19 97 ARG A CA 1
ATOM 766 C C . ARG A 1 97 ? -16.573 2.412 18.847 1.00 79.19 97 ARG A C 1
ATOM 768 O O . ARG A 1 97 ? -16.311 1.421 19.518 1.00 79.19 97 ARG A O 1
ATOM 775 N N . ALA A 1 98 ? -17.481 2.413 17.868 1.00 78.38 98 ALA A N 1
ATOM 776 C CA . ALA A 1 98 ? -18.309 1.249 17.545 1.00 78.38 98 ALA A CA 1
ATOM 777 C C . ALA A 1 98 ? -17.463 0.034 17.131 1.00 78.38 98 ALA A C 1
ATOM 779 O O . ALA A 1 98 ? -17.695 -1.072 17.609 1.00 78.38 98 ALA A O 1
ATOM 780 N N . GLY A 1 99 ? -16.417 0.244 16.323 1.00 78.69 99 GLY A N 1
ATOM 781 C CA . GLY A 1 99 ? -15.516 -0.844 15.935 1.00 78.69 99 GLY A CA 1
ATOM 782 C C . GLY A 1 99 ? -14.738 -1.451 17.109 1.00 78.69 99 GLY A C 1
ATOM 783 O O . GLY A 1 99 ? -14.534 -2.660 17.139 1.00 78.69 99 GLY A O 1
ATOM 784 N N . ARG A 1 100 ? -14.370 -0.649 18.119 1.00 79.50 100 ARG A N 1
ATOM 785 C CA . ARG A 1 100 ? -13.744 -1.164 19.350 1.00 79.50 100 ARG A CA 1
ATOM 786 C C . ARG A 1 100 ? -14.715 -1.978 20.203 1.00 79.50 100 ARG A C 1
ATOM 788 O O . ARG A 1 100 ? -14.307 -3.002 20.737 1.00 79.50 100 ARG A O 1
ATOM 795 N N . PHE A 1 101 ? -15.982 -1.566 20.287 1.00 80.38 101 PHE A N 1
ATOM 796 C CA . PHE A 1 101 ? -17.025 -2.359 20.950 1.00 80.38 101 PHE A CA 1
ATOM 797 C C . PHE A 1 101 ? -17.279 -3.698 20.246 1.00 80.38 101 PHE A C 1
ATOM 799 O O . PHE A 1 101 ? -17.516 -4.697 20.914 1.00 80.38 101 PHE A O 1
ATOM 806 N N . ALA A 1 102 ? -17.153 -3.746 18.918 1.00 80.19 102 ALA A N 1
ATOM 807 C CA . ALA A 1 102 ? -17.244 -4.977 18.132 1.00 80.19 102 ALA A CA 1
ATOM 808 C C . ALA A 1 102 ? -15.977 -5.864 18.195 1.00 80.19 102 ALA A C 1
ATOM 810 O O . ALA A 1 102 ? -15.915 -6.890 17.522 1.00 80.19 102 ALA A O 1
ATOM 811 N N . GLY A 1 103 ? -14.954 -5.483 18.974 1.00 80.75 103 GLY A N 1
ATOM 812 C CA . GLY A 1 103 ? -13.712 -6.249 19.129 1.00 80.75 103 GLY A CA 1
ATOM 813 C C . GLY A 1 103 ? -12.686 -6.060 18.004 1.00 80.75 103 GLY A C 1
ATOM 814 O O . GLY A 1 103 ? -11.679 -6.770 17.970 1.00 80.75 103 GLY A O 1
ATOM 815 N N . PHE A 1 104 ? -12.891 -5.106 17.090 1.00 85.00 104 PHE A N 1
ATOM 816 C CA . PHE A 1 104 ? -11.960 -4.861 15.991 1.00 85.00 104 PHE A CA 1
ATOM 817 C C . PHE A 1 104 ? -10.735 -4.052 16.425 1.00 85.00 104 PHE A C 1
ATOM 819 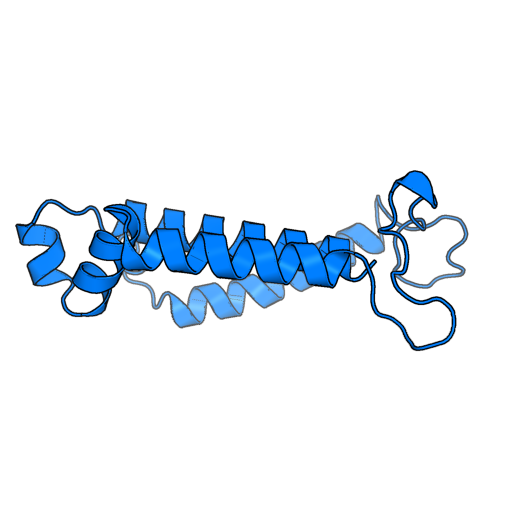O O . PHE A 1 104 ? -10.813 -3.039 17.129 1.00 85.00 104 PHE A O 1
ATOM 826 N N . GLY A 1 105 ? -9.566 -4.496 15.964 1.00 81.00 105 GLY A N 1
ATOM 827 C CA . GLY A 1 105 ? -8.284 -3.903 16.316 1.00 81.00 105 GLY A CA 1
ATOM 828 C C . GLY A 1 105 ? -7.886 -2.801 15.342 1.00 81.00 105 GLY A C 1
ATOM 829 O O . GLY A 1 105 ? -7.297 -3.089 14.303 1.00 81.00 105 GLY A O 1
ATOM 830 N N . LEU A 1 106 ? -8.091 -1.535 15.722 1.00 79.69 106 LEU A N 1
ATOM 831 C CA . LEU A 1 106 ? -7.766 -0.370 14.883 1.00 79.69 106 LEU A CA 1
ATOM 832 C C . LEU A 1 106 ? -6.320 -0.396 14.342 1.00 79.69 106 LEU A C 1
ATOM 834 O O . LEU A 1 106 ? -6.099 -0.146 13.163 1.00 79.69 106 LEU A O 1
ATOM 838 N N . ASN A 1 107 ? -5.334 -0.786 15.160 1.00 81.38 107 ASN A N 1
ATOM 839 C CA . ASN A 1 107 ? -3.933 -0.888 14.722 1.00 81.38 107 ASN A CA 1
ATOM 840 C C . ASN A 1 107 ? -3.713 -1.928 13.616 1.00 81.38 107 ASN A C 1
ATOM 842 O O . ASN A 1 107 ? -2.942 -1.683 12.691 1.00 81.38 107 ASN A O 1
ATOM 846 N N . ARG A 1 108 ? -4.375 -3.088 13.714 1.00 82.75 108 ARG A N 1
ATOM 847 C CA . ARG A 1 108 ? -4.251 -4.160 12.716 1.00 82.75 108 ARG A CA 1
ATOM 848 C C . ARG A 1 108 ? -4.939 -3.763 11.416 1.00 82.75 108 ARG A C 1
ATOM 850 O O . ARG A 1 108 ? -4.388 -4.017 10.353 1.00 82.75 108 ARG A O 1
ATOM 857 N N . MET A 1 109 ? -6.091 -3.099 11.504 1.00 86.50 109 MET A N 1
ATOM 858 C CA . MET A 1 109 ? -6.804 -2.569 10.341 1.00 86.50 109 MET A CA 1
ATOM 859 C C . MET A 1 109 ? -5.973 -1.518 9.597 1.00 86.50 109 MET A C 1
ATOM 861 O O . MET A 1 109 ? -5.850 -1.593 8.379 1.00 86.50 109 MET A O 1
ATOM 865 N N . VAL A 1 110 ? -5.353 -0.577 10.318 1.00 83.44 110 VAL A N 1
ATOM 866 C CA . VAL A 1 110 ? -4.489 0.452 9.715 1.00 83.44 110 VAL A CA 1
ATOM 867 C C . VAL A 1 110 ? -3.286 -0.183 9.016 1.00 83.44 110 VAL A C 1
ATOM 869 O O . VAL A 1 110 ? -3.002 0.148 7.869 1.00 83.44 110 VAL A O 1
ATOM 872 N N . PHE A 1 111 ? -2.611 -1.137 9.662 1.00 84.75 111 PHE A N 1
ATOM 873 C CA . PHE A 1 111 ? -1.481 -1.842 9.050 1.00 84.75 111 PHE A CA 1
ATOM 874 C C . PHE A 1 111 ? -1.897 -2.646 7.810 1.00 84.75 111 PHE A C 1
ATOM 876 O O . PHE A 1 111 ? -1.218 -2.603 6.789 1.00 84.75 111 PHE A O 1
ATOM 883 N N . PHE A 1 112 ? -3.048 -3.319 7.870 1.00 88.31 112 PHE A N 1
ATOM 884 C CA . PHE A 1 112 ? -3.615 -4.037 6.732 1.00 88.31 112 PHE A CA 1
ATOM 885 C C . PHE A 1 112 ? -3.927 -3.103 5.556 1.00 88.31 112 PHE A C 1
ATOM 887 O O . PHE A 1 112 ? -3.591 -3.421 4.420 1.00 88.31 112 PHE A O 1
ATOM 894 N N . ALA A 1 113 ? -4.516 -1.933 5.820 1.00 87.38 113 ALA A N 1
ATOM 895 C CA . ALA A 1 113 ? -4.807 -0.943 4.787 1.00 87.38 113 ALA A CA 1
ATOM 896 C C . ALA A 1 113 ? -3.527 -0.406 4.126 1.00 87.38 113 ALA A C 1
ATOM 898 O O . ALA A 1 113 ? -3.473 -0.297 2.902 1.00 87.38 113 ALA A O 1
ATOM 899 N N . PHE A 1 114 ? -2.481 -0.128 4.913 1.00 86.06 114 PHE A N 1
ATOM 900 C CA . PHE A 1 114 ? -1.183 0.287 4.377 1.00 86.06 114 PHE A CA 1
ATOM 901 C C . PHE A 1 114 ? -0.530 -0.800 3.520 1.00 86.06 114 PHE A C 1
ATOM 903 O O . PHE A 1 114 ? -0.048 -0.492 2.433 1.00 86.06 114 PHE A O 1
ATOM 910 N N . LEU A 1 115 ? -0.550 -2.060 3.966 1.00 89.50 115 LEU A N 1
ATOM 911 C CA . LEU A 1 115 ? -0.017 -3.180 3.188 1.00 89.50 115 LEU A CA 1
ATOM 912 C C . LEU A 1 115 ? -0.779 -3.387 1.879 1.00 89.50 115 LEU A C 1
ATOM 914 O O . LEU A 1 115 ? -0.154 -3.540 0.835 1.00 89.50 115 LEU A O 1
ATOM 918 N N . LEU A 1 116 ? -2.114 -3.367 1.922 1.00 91.94 116 LEU A N 1
ATOM 919 C CA . LEU A 1 116 ? -2.942 -3.552 0.732 1.00 91.94 116 LEU A CA 1
ATOM 920 C C . LEU A 1 116 ? -2.720 -2.419 -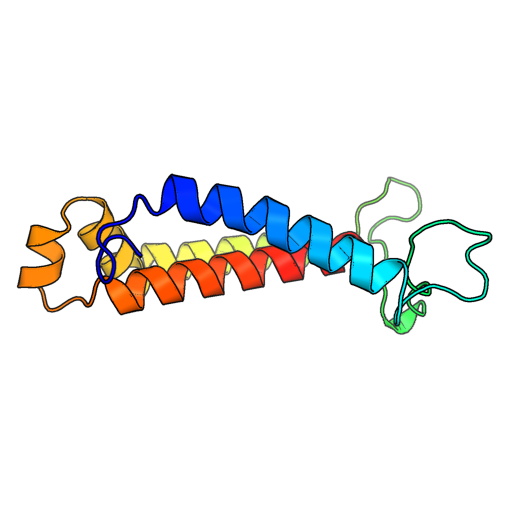0.278 1.00 91.94 116 LEU A C 1
ATOM 922 O O . LEU A 1 116 ? -2.524 -2.683 -1.460 1.00 91.94 116 LEU A O 1
ATOM 926 N N . SER A 1 117 ? -2.692 -1.168 0.191 1.00 88.81 117 SER A N 1
ATOM 927 C CA . SER A 1 117 ? -2.403 -0.002 -0.651 1.00 88.81 117 SER A CA 1
ATOM 928 C C . SER A 1 117 ? -1.000 -0.077 -1.264 1.00 88.81 117 SER A C 1
ATOM 930 O O . SER A 1 117 ? -0.843 0.103 -2.469 1.00 88.81 117 SER A O 1
ATOM 932 N N . GLY A 1 118 ? 0.014 -0.424 -0.463 1.00 87.69 118 GLY A N 1
ATOM 933 C CA . GLY A 1 118 ? 1.389 -0.589 -0.935 1.00 87.69 118 GLY A CA 1
ATOM 934 C C . GLY A 1 118 ? 1.543 -1.712 -1.963 1.00 87.69 118 GLY A C 1
ATOM 935 O O . GLY A 1 118 ? 2.222 -1.524 -2.967 1.00 87.69 118 GLY A O 1
ATOM 936 N N . ALA A 1 119 ? 0.872 -2.849 -1.761 1.00 89.81 119 ALA A N 1
ATOM 937 C CA . ALA A 1 119 ? 0.880 -3.961 -2.710 1.00 89.81 119 ALA A CA 1
ATOM 938 C C . ALA A 1 119 ? 0.252 -3.570 -4.059 1.00 89.81 119 ALA A C 1
ATOM 940 O O . ALA A 1 119 ? 0.814 -3.875 -5.109 1.00 89.81 119 ALA A O 1
ATOM 941 N N . LEU A 1 120 ? -0.876 -2.851 -4.037 1.00 90.06 120 LEU A N 1
ATOM 942 C CA . LEU A 1 120 ? -1.527 -2.347 -5.251 1.00 90.06 120 LEU A CA 1
ATOM 943 C C . LEU A 1 120 ? -0.669 -1.297 -5.969 1.00 90.06 120 LEU A C 1
ATOM 945 O O . LEU A 1 120 ? -0.545 -1.344 -7.190 1.00 90.06 120 LEU A O 1
ATOM 949 N N . ALA A 1 121 ? -0.039 -0.384 -5.223 1.00 86.88 121 ALA A N 1
ATOM 950 C CA . ALA A 1 121 ? 0.880 0.604 -5.783 1.00 86.88 121 ALA A CA 1
ATOM 951 C C . ALA A 1 121 ? 2.127 -0.052 -6.403 1.00 86.88 121 ALA A C 1
ATOM 953 O O . ALA A 1 121 ? 2.570 0.368 -7.467 1.00 86.88 121 ALA A O 1
ATOM 954 N N . GLY A 1 122 ? 2.664 -1.106 -5.779 1.00 84.44 122 GLY A N 1
ATOM 955 C CA . GLY A 1 122 ? 3.775 -1.888 -6.328 1.00 84.44 122 GLY A CA 1
ATOM 956 C C . GLY A 1 122 ? 3.400 -2.617 -7.620 1.00 84.44 122 GLY A C 1
ATOM 957 O O . GLY A 1 122 ? 4.148 -2.561 -8.593 1.00 84.44 122 GLY A O 1
ATOM 958 N N . LEU A 1 123 ? 2.213 -3.230 -7.659 1.00 86.19 123 LEU A N 1
ATOM 959 C CA . LEU A 1 123 ? 1.660 -3.841 -8.874 1.00 86.19 123 LEU A CA 1
ATOM 960 C C . LEU A 1 123 ? 1.513 -2.824 -10.012 1.00 86.19 123 LEU A C 1
ATOM 962 O O . LEU A 1 123 ? 1.886 -3.123 -11.142 1.00 86.19 123 LEU A O 1
ATOM 966 N N . ALA A 1 124 ? 1.014 -1.623 -9.707 1.00 83.81 124 ALA A N 1
ATOM 967 C CA . ALA A 1 124 ? 0.909 -0.534 -10.675 1.00 83.81 124 ALA A CA 1
ATOM 968 C C . ALA A 1 124 ? 2.282 -0.031 -11.155 1.00 83.81 124 ALA A C 1
ATOM 970 O O . ALA A 1 124 ? 2.430 0.350 -12.310 1.00 83.81 124 ALA A O 1
ATOM 971 N N . GLY A 1 125 ? 3.292 -0.034 -10.281 1.00 81.19 125 GLY A N 1
ATOM 972 C CA . GLY A 1 125 ? 4.660 0.332 -10.643 1.00 81.19 125 GLY A CA 1
ATOM 973 C C . GLY A 1 125 ? 5.266 -0.631 -11.661 1.00 81.19 125 GLY A C 1
ATOM 974 O O . GLY A 1 125 ? 5.790 -0.182 -12.671 1.00 81.19 125 GLY A O 1
ATOM 975 N N . ILE A 1 126 ? 5.140 -1.942 -11.430 1.00 79.06 126 ILE A N 1
ATOM 976 C CA . ILE A 1 126 ? 5.644 -2.979 -12.350 1.00 79.06 126 ILE A CA 1
ATOM 977 C C . ILE A 1 126 ? 4.883 -2.959 -13.678 1.00 79.06 126 ILE A C 1
ATOM 979 O O . ILE A 1 126 ? 5.464 -3.220 -14.722 1.00 79.06 126 ILE A O 1
ATOM 983 N N . SER A 1 127 ? 3.590 -2.632 -13.657 1.00 77.00 127 SER A N 1
ATOM 984 C CA . SER A 1 127 ? 2.785 -2.586 -14.877 1.00 77.00 127 SER A CA 1
ATOM 985 C C . SER A 1 127 ? 3.010 -1.368 -15.766 1.00 77.00 127 SER A C 1
ATOM 987 O O . SER A 1 127 ? 2.573 -1.384 -16.918 1.00 77.00 127 SER A O 1
ATOM 989 N N . ALA A 1 128 ? 3.678 -0.343 -15.238 1.00 64.62 128 ALA A N 1
ATOM 990 C CA . ALA A 1 128 ? 4.072 0.861 -15.960 1.00 64.62 128 ALA A CA 1
ATOM 991 C C . ALA A 1 128 ? 5.511 0.807 -16.509 1.00 64.62 128 ALA A C 1
ATOM 993 O O . ALA A 1 128 ? 5.923 1.773 -17.158 1.00 64.62 128 ALA A O 1
ATOM 994 N N . VAL A 1 129 ? 6.254 -0.271 -16.216 1.00 61.28 129 VAL A N 1
ATOM 995 C CA . VAL A 1 129 ? 7.565 -0.570 -16.819 1.00 61.28 129 VAL A CA 1
ATOM 996 C C . VAL A 1 129 ? 7.379 -1.033 -18.255 1.00 61.28 129 VAL A C 1
ATOM 998 O O . VAL A 1 129 ? 6.415 -1.795 -18.505 1.00 61.28 129 VAL A O 1
#

Radius of gyration: 19.63 Å; chains: 1; bounding box: 45×26×54 Å

Sequence (129 aa):
LKTRFGTNEILTSLMLVYVAKLFLDWLVRGPWRDPQGHGFPQTIQFNDSAVLPELMPDAGRANWGFVFALVAAVLVWILMSRMLKGFEVRVLGSSPRAGRFAGFGLNRMVFFAFLLSGALAGLAGISAV